Protein AF-A0ABD2SXG5-F1 (afdb_monomer)

Radius of gyration: 18.81 Å; Cα contacts (8 Å, |Δi|>4): 57; chains: 1; bounding box: 45×49×42 Å

InterPro domains:
  IPR005299 SAM dependent carboxyl methyltransferase [PF03492] (31-121)
  IPR005299 SAM dependent carboxyl methyltransferase [PTHR31009] (28-120)
  IPR029063 S-adenosyl-L-methionine-dependent methyltransferase superfamily [G3DSA:3.40.50.150] (45-76)
  IPR029063 S-adenosyl-L-methionine-dependent methyltransferase superfamily [SSF53335] (31-124)
  IPR042086 Methyltransferase, alpha-helical capping domain [G3DSA:1.10.1200.270] (31-118)

Structure (mmCIF, N/CA/C/O backbone):
data_AF-A0ABD2SXG5-F1
#
_entry.id   AF-A0ABD2SXG5-F1
#
loop_
_atom_site.group_PDB
_atom_site.id
_atom_site.type_symbol
_atom_site.label_atom_id
_atom_site.label_alt_id
_atom_site.label_comp_id
_atom_site.label_asym_id
_atom_site.label_entity_id
_atom_site.label_seq_id
_atom_site.pdbx_PDB_ins_code
_atom_site.Cartn_x
_atom_site.Cartn_y
_atom_site.Cartn_z
_atom_site.occupancy
_atom_site.B_iso_or_equiv
_atom_site.auth_seq_id
_atom_site.auth_comp_id
_atom_site.auth_asym_id
_atom_site.auth_atom_id
_atom_site.pdbx_PDB_model_num
ATOM 1 N N . ARG A 1 1 ? -8.367 25.602 18.539 1.00 44.22 1 ARG A N 1
ATOM 2 C CA . ARG A 1 1 ? -7.549 24.732 17.659 1.00 44.22 1 ARG A CA 1
ATOM 3 C C . ARG A 1 1 ? -7.805 25.160 16.225 1.00 44.22 1 ARG A C 1
ATOM 5 O O . ARG A 1 1 ? -8.961 25.383 15.892 1.00 44.22 1 ARG A O 1
ATOM 12 N N . ASN A 1 2 ? -6.750 25.435 15.461 1.00 31.88 2 ASN A N 1
ATOM 13 C CA . ASN A 1 2 ? -6.817 26.153 14.190 1.00 31.88 2 ASN A CA 1
ATOM 14 C C . ASN A 1 2 ? -7.075 25.152 13.039 1.00 31.88 2 ASN A C 1
ATOM 16 O O . ASN A 1 2 ? -6.239 24.278 12.830 1.00 31.88 2 ASN A O 1
ATOM 20 N N . PRO A 1 3 ? -8.169 25.258 12.258 1.00 43.41 3 PRO A N 1
ATOM 21 C CA . PRO A 1 3 ? -8.530 24.278 11.213 1.00 43.41 3 PRO A CA 1
ATOM 22 C C . PRO A 1 3 ? -7.536 24.175 10.042 1.00 43.41 3 PRO A C 1
ATOM 24 O O . PRO A 1 3 ? -7.717 23.376 9.128 1.00 43.41 3 PRO A O 1
ATOM 27 N N . ARG A 1 4 ? -6.510 25.037 10.024 1.00 40.44 4 ARG A N 1
ATOM 28 C CA . ARG A 1 4 ? -5.452 25.053 9.008 1.00 40.44 4 ARG A CA 1
ATOM 29 C C . ARG A 1 4 ? -4.277 24.133 9.342 1.00 40.44 4 ARG A C 1
ATOM 31 O O . ARG A 1 4 ? -3.547 23.785 8.425 1.00 40.44 4 ARG A O 1
ATOM 38 N N . GLU A 1 5 ? -4.124 23.719 10.600 1.00 41.50 5 GLU A N 1
ATOM 39 C CA . GLU A 1 5 ? -3.059 22.793 11.017 1.00 41.50 5 GLU A CA 1
ATOM 40 C C . GLU A 1 5 ? -3.424 21.331 10.699 1.00 41.50 5 GLU A C 1
ATOM 42 O O . GLU A 1 5 ? -2.572 20.585 10.235 1.00 41.50 5 GLU A O 1
ATOM 47 N N . GLU A 1 6 ? -4.705 20.946 10.773 1.00 45.19 6 GLU A N 1
ATOM 48 C CA . GLU A 1 6 ? -5.175 19.601 10.366 1.00 45.19 6 GLU A CA 1
ATOM 49 C C . GLU A 1 6 ? -5.081 19.348 8.851 1.00 45.19 6 GLU A C 1
ATOM 51 O O . GLU A 1 6 ? -5.024 18.205 8.402 1.00 45.19 6 GLU A O 1
ATOM 56 N N . LYS A 1 7 ? -5.010 20.410 8.037 1.00 39.16 7 LYS A N 1
ATOM 57 C CA . LYS A 1 7 ? -4.810 20.284 6.586 1.00 39.16 7 LYS A CA 1
ATOM 58 C C . LYS A 1 7 ? -3.355 19.985 6.200 1.00 39.16 7 LYS A C 1
ATOM 60 O O . LYS A 1 7 ? -3.099 19.720 5.029 1.00 39.16 7 LYS A O 1
ATOM 65 N N . MET A 1 8 ? -2.423 20.034 7.158 1.00 40.69 8 MET A N 1
ATOM 66 C CA . MET A 1 8 ? -0.981 19.884 6.937 1.00 40.69 8 MET A CA 1
ATOM 67 C C . MET A 1 8 ? -0.430 18.495 7.310 1.00 40.69 8 MET A C 1
ATOM 69 O O . MET A 1 8 ? 0.756 18.246 7.113 1.00 40.69 8 MET A O 1
ATOM 73 N N . GLU A 1 9 ? -1.263 17.557 7.768 1.00 47.62 9 GLU A N 1
ATOM 74 C CA . GLU A 1 9 ? -0.789 16.199 8.086 1.00 47.62 9 GLU A CA 1
ATOM 75 C C . GLU A 1 9 ? -1.216 15.138 7.069 1.00 47.62 9 GLU A C 1
ATOM 77 O O . GLU A 1 9 ? -0.455 14.215 6.823 1.00 47.62 9 GLU A O 1
ATOM 82 N N . LEU A 1 10 ? -2.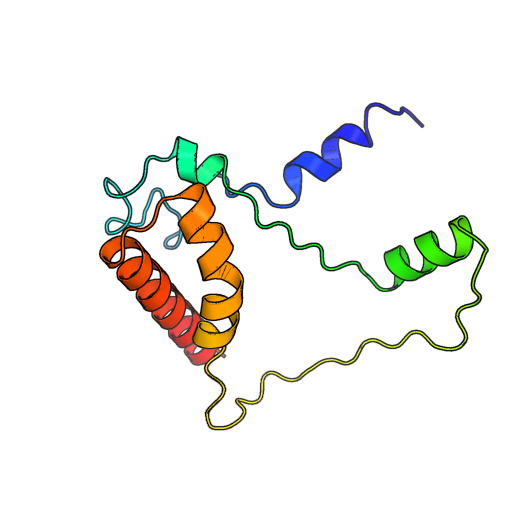339 15.294 6.362 1.00 42.97 10 LEU A N 1
ATOM 83 C CA . LEU A 1 10 ? -2.783 14.276 5.392 1.00 42.97 10 LEU A CA 1
ATOM 84 C C . LEU A 1 10 ? -1.969 14.261 4.088 1.00 42.97 10 LEU A C 1
ATOM 86 O O . LEU A 1 10 ? -1.821 13.215 3.463 1.00 42.97 10 LEU A O 1
ATOM 90 N N . ALA A 1 11 ? -1.418 15.408 3.683 1.00 40.56 11 ALA A N 1
ATOM 91 C CA . ALA A 1 11 ? -0.639 15.524 2.448 1.00 40.56 11 ALA A CA 1
ATOM 92 C C . ALA A 1 11 ? 0.771 14.911 2.557 1.00 40.56 11 ALA A C 1
ATOM 94 O O . ALA A 1 11 ? 1.406 14.663 1.539 1.00 40.56 11 ALA A O 1
ATOM 95 N N . ASN A 1 12 ? 1.254 14.634 3.772 1.00 44.59 12 ASN A N 1
ATOM 96 C CA . ASN A 1 12 ? 2.603 14.108 4.005 1.00 44.59 12 ASN A CA 1
ATOM 97 C C . ASN A 1 12 ? 2.631 12.595 4.267 1.00 44.59 12 ASN A C 1
ATOM 99 O O . ASN A 1 12 ? 3.703 12.044 4.496 1.00 44.59 12 ASN A O 1
ATOM 103 N N . VAL A 1 13 ? 1.479 11.916 4.252 1.00 45.12 13 VAL A N 1
ATOM 104 C CA . VAL A 1 13 ? 1.381 10.538 4.762 1.00 45.12 13 VAL A CA 1
ATOM 105 C C . VAL A 1 13 ? 1.867 9.484 3.761 1.00 45.12 13 VAL A C 1
ATOM 107 O O . VAL A 1 13 ? 2.391 8.470 4.204 1.00 45.12 13 VAL A O 1
ATOM 110 N N . LEU A 1 14 ? 1.796 9.706 2.441 1.00 42.94 14 LEU A N 1
ATOM 111 C CA . LEU A 1 14 ? 2.226 8.705 1.441 1.00 42.94 14 LEU A CA 1
ATOM 112 C C . LEU A 1 14 ? 2.727 9.304 0.112 1.00 42.94 14 LEU A C 1
ATOM 114 O O . LEU A 1 14 ? 2.645 8.653 -0.927 1.00 42.94 14 LEU A O 1
ATOM 118 N N . HIS A 1 15 ? 3.260 10.530 0.102 1.00 43.56 15 HIS A N 1
ATOM 119 C CA . HIS A 1 15 ? 3.940 10.997 -1.106 1.00 43.56 15 HIS A CA 1
ATOM 120 C C . HIS A 1 15 ? 5.221 10.179 -1.299 1.00 43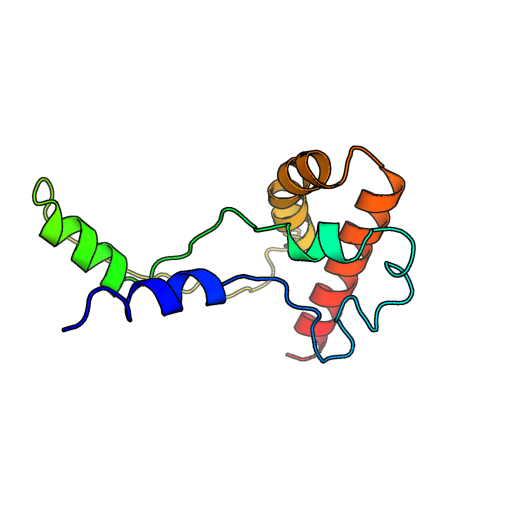.56 15 HIS A C 1
ATOM 122 O O . HIS A 1 15 ? 6.120 10.216 -0.455 1.00 43.56 15 HIS A O 1
ATOM 128 N N . MET A 1 16 ? 5.322 9.484 -2.435 1.00 47.41 16 MET A N 1
ATOM 129 C CA . MET A 1 16 ? 6.596 9.013 -2.976 1.00 47.41 16 MET A CA 1
ATOM 130 C C . MET A 1 16 ? 7.421 10.259 -3.327 1.00 47.41 16 MET A C 1
ATOM 132 O O . MET A 1 16 ? 7.482 10.674 -4.476 1.00 47.41 16 MET A O 1
ATOM 136 N N . THR A 1 17 ? 7.973 10.940 -2.321 1.00 48.66 17 THR A N 1
ATOM 137 C CA . THR A 1 17 ? 8.954 12.003 -2.543 1.00 48.66 17 THR A CA 1
ATOM 138 C C . THR A 1 17 ? 10.196 11.358 -3.146 1.00 48.66 17 THR A C 1
ATOM 140 O O . THR A 1 17 ? 10.464 10.181 -2.887 1.00 48.66 17 THR A O 1
ATOM 143 N N . GLY A 1 18 ? 10.948 12.094 -3.970 1.00 54.72 18 GLY A N 1
ATOM 144 C CA . GLY A 1 18 ? 12.246 11.644 -4.469 1.00 54.72 18 GLY A CA 1
ATOM 145 C C . GLY A 1 18 ? 13.121 11.218 -3.290 1.00 54.72 18 GLY A C 1
ATOM 146 O O . GLY A 1 18 ? 13.687 12.054 -2.591 1.00 54.72 18 GLY A O 1
ATOM 147 N N . GLY A 1 19 ? 13.136 9.916 -3.000 1.00 52.47 19 GLY A N 1
ATOM 148 C CA . GLY A 1 19 ? 13.683 9.413 -1.749 1.00 52.47 19 GLY A CA 1
ATOM 149 C C . GLY A 1 19 ? 15.179 9.697 -1.635 1.00 52.47 19 GLY A C 1
ATOM 150 O O . GLY A 1 19 ? 15.905 9.767 -2.631 1.00 52.47 19 GLY A O 1
ATOM 151 N N . ILE A 1 20 ? 15.668 9.793 -0.405 1.00 51.81 20 ILE A N 1
ATOM 152 C CA . ILE A 1 20 ? 17.100 9.773 -0.110 1.00 51.81 20 ILE A CA 1
ATOM 153 C C . ILE A 1 20 ? 17.424 8.354 0.371 1.00 51.81 20 ILE A C 1
ATOM 155 O O . ILE A 1 20 ? 16.972 7.947 1.436 1.00 51.81 20 ILE A O 1
ATOM 159 N N . GLY A 1 21 ? 18.154 7.579 -0.437 1.00 59.81 21 GLY A N 1
ATOM 160 C CA . GLY A 1 21 ? 18.532 6.192 -0.129 1.00 59.81 21 GLY A CA 1
ATOM 161 C C . GLY A 1 21 ? 18.772 5.354 -1.387 1.00 59.81 21 GLY A C 1
ATOM 162 O O . GLY A 1 21 ? 18.340 5.731 -2.470 1.00 59.81 21 GLY A O 1
ATOM 163 N N . ASP A 1 22 ? 19.460 4.216 -1.271 1.00 57.56 22 ASP A N 1
ATOM 164 C CA . ASP A 1 22 ? 19.842 3.390 -2.435 1.00 57.56 22 ASP A CA 1
ATOM 165 C C . ASP A 1 22 ? 18.654 2.749 -3.175 1.00 57.56 22 ASP A C 1
ATOM 167 O O . ASP A 1 22 ? 18.786 2.325 -4.321 1.00 57.56 22 ASP A O 1
ATOM 171 N N . SER A 1 23 ? 17.479 2.707 -2.545 1.00 58.44 23 SER A N 1
ATOM 172 C CA . SER A 1 23 ? 16.216 2.274 -3.151 1.00 58.44 23 SER A CA 1
ATOM 173 C C . SER A 1 23 ? 15.408 3.414 -3.776 1.00 58.44 23 SER A C 1
ATOM 175 O O . SER A 1 23 ? 14.341 3.160 -4.336 1.00 58.44 23 SER A O 1
ATOM 177 N N . SER A 1 24 ? 15.875 4.663 -3.692 1.00 65.00 24 SER A N 1
ATOM 178 C CA . SER A 1 24 ? 15.130 5.793 -4.231 1.00 65.00 24 SER A CA 1
ATOM 179 C C . SER A 1 24 ? 15.131 5.820 -5.753 1.00 65.00 24 SER A C 1
ATOM 181 O O . SER A 1 24 ? 16.085 5.387 -6.400 1.00 65.00 24 SER A O 1
ATOM 183 N N . TYR A 1 25 ? 14.074 6.395 -6.333 1.00 63.25 25 TYR A N 1
ATOM 184 C CA . TYR A 1 25 ? 13.986 6.605 -7.778 1.00 63.25 25 TYR A CA 1
ATOM 185 C C . TYR A 1 25 ? 15.224 7.347 -8.322 1.00 63.25 25 TYR A C 1
ATOM 187 O O . TYR A 1 25 ? 15.822 6.920 -9.306 1.00 63.25 25 TYR A O 1
ATOM 195 N N . ALA A 1 26 ? 15.686 8.385 -7.614 1.00 61.53 26 ALA A N 1
ATOM 196 C CA . ALA A 1 26 ? 16.853 9.187 -7.987 1.00 61.53 26 ALA A CA 1
ATOM 197 C C . ALA A 1 26 ? 18.198 8.426 -7.970 1.00 61.53 26 ALA A C 1
ATOM 199 O O . ALA A 1 26 ? 19.185 8.925 -8.508 1.00 61.53 26 ALA A O 1
ATOM 200 N N . ARG A 1 27 ? 18.274 7.238 -7.358 1.00 63.28 27 ARG A N 1
ATOM 201 C CA . ARG A 1 27 ? 19.473 6.376 -7.362 1.00 63.28 27 ARG A CA 1
ATOM 202 C C . ARG A 1 27 ? 19.254 5.052 -8.093 1.00 63.28 27 ARG A C 1
ATOM 204 O O . ARG A 1 27 ? 20.183 4.254 -8.198 1.00 63.28 27 ARG A O 1
ATOM 211 N N . ASN A 1 28 ? 18.057 4.820 -8.631 1.00 65.81 28 ASN A N 1
ATOM 212 C CA . ASN A 1 28 ? 17.725 3.592 -9.331 1.00 65.81 28 ASN A CA 1
ATOM 213 C C . ASN A 1 28 ? 17.907 3.759 -10.845 1.00 65.81 28 ASN A C 1
ATOM 215 O O . ASN A 1 28 ? 16.989 4.149 -11.567 1.00 65.81 28 ASN A O 1
ATOM 219 N N . SER A 1 29 ? 19.102 3.409 -11.319 1.00 65.06 29 SER A N 1
ATOM 220 C CA . SER A 1 29 ? 19.500 3.506 -12.728 1.00 65.06 29 SER A CA 1
ATOM 221 C C . SER A 1 29 ? 18.625 2.705 -13.698 1.00 65.06 29 SER A C 1
ATOM 223 O O . SER A 1 29 ? 18.634 3.002 -14.887 1.00 65.06 29 SER A O 1
ATOM 225 N N . LEU A 1 30 ? 17.866 1.708 -13.220 1.00 67.00 30 LEU A N 1
ATOM 226 C CA . LEU A 1 30 ? 16.948 0.929 -14.058 1.00 67.00 30 LEU A CA 1
ATOM 227 C C . LEU A 1 30 ? 15.647 1.680 -14.357 1.00 67.00 30 LEU A C 1
ATOM 229 O O . LEU A 1 30 ? 15.107 1.513 -15.443 1.00 67.00 30 LEU A O 1
ATOM 233 N N . PHE A 1 31 ? 15.139 2.495 -13.424 1.00 68.12 31 PHE A N 1
ATOM 234 C CA . PHE A 1 31 ? 13.921 3.289 -13.653 1.00 68.12 31 PHE A CA 1
ATOM 235 C C . PHE A 1 31 ? 14.216 4.690 -14.178 1.00 68.12 31 PHE A C 1
ATOM 237 O O . PHE A 1 31 ? 13.345 5.287 -14.812 1.00 68.12 31 PHE A O 1
ATOM 244 N N . GLN A 1 32 ? 15.432 5.197 -13.955 1.00 64.44 32 GLN A N 1
ATOM 245 C CA . GLN A 1 32 ? 15.885 6.460 -14.525 1.00 64.44 32 GLN A CA 1
ATOM 246 C C . GLN A 1 32 ? 15.823 6.414 -16.055 1.00 64.44 32 GLN A C 1
ATOM 248 O O . GLN A 1 32 ? 16.607 5.732 -16.708 1.00 64.44 32 GLN A O 1
ATOM 253 N N . GLY A 1 33 ? 14.868 7.156 -16.619 1.00 72.12 33 GLY A N 1
ATOM 254 C CA . GLY A 1 33 ? 14.634 7.251 -18.062 1.00 72.12 33 GLY A CA 1
ATOM 255 C C . GLY A 1 33 ? 13.534 6.333 -18.608 1.00 72.12 33 GLY A C 1
ATOM 256 O O . GLY A 1 33 ? 13.146 6.513 -19.758 1.00 72.12 33 GLY A O 1
ATOM 257 N N . LEU A 1 34 ? 12.998 5.398 -17.809 1.00 79.19 34 LEU A N 1
ATOM 258 C CA . LEU A 1 34 ? 11.815 4.600 -18.180 1.00 79.19 34 LEU A CA 1
ATOM 259 C C . LEU A 1 34 ? 10.499 5.265 -17.762 1.00 79.19 34 LEU A C 1
ATOM 261 O O . LEU A 1 34 ? 9.474 5.063 -18.408 1.00 79.19 34 LEU A O 1
ATOM 265 N N . ILE A 1 35 ? 10.516 6.040 -16.677 1.00 80.25 35 ILE A N 1
ATOM 266 C CA . ILE A 1 35 ? 9.347 6.753 -16.156 1.00 80.25 35 ILE A CA 1
ATOM 267 C C . ILE A 1 35 ? 9.745 8.205 -15.896 1.00 80.25 35 ILE A C 1
ATOM 269 O O . ILE A 1 35 ? 10.859 8.483 -15.472 1.00 80.25 35 ILE A O 1
ATOM 273 N N . GLU A 1 36 ? 8.852 9.153 -16.145 1.00 83.50 36 GLU A N 1
ATOM 274 C CA . GLU A 1 36 ? 9.068 10.543 -15.742 1.00 83.50 36 GLU A CA 1
ATOM 275 C C . GLU A 1 36 ? 8.948 10.677 -14.217 1.00 83.50 36 GLU A C 1
ATOM 277 O O . GLU A 1 36 ? 8.007 10.160 -13.612 1.00 83.50 36 GLU A O 1
ATOM 282 N N . GLU A 1 37 ? 9.872 11.399 -13.583 1.00 80.56 37 GLU A N 1
ATOM 283 C CA . GLU A 1 37 ? 9.875 11.585 -12.124 1.00 80.56 37 GLU A CA 1
ATOM 284 C C . GLU A 1 37 ? 8.564 12.213 -11.620 1.00 80.56 37 GLU A C 1
ATOM 286 O O . GLU A 1 37 ? 7.993 11.767 -10.628 1.00 80.56 37 GLU A O 1
ATOM 291 N N . GLU A 1 38 ? 8.021 13.188 -12.353 1.00 83.81 38 GLU A N 1
ATOM 292 C CA . GLU A 1 38 ? 6.729 13.818 -12.049 1.00 83.81 38 GLU A CA 1
ATOM 293 C C . GLU A 1 38 ? 5.572 12.804 -12.037 1.00 83.81 38 GLU A C 1
ATOM 295 O O . GLU A 1 38 ? 4.643 12.896 -11.227 1.00 83.81 38 GLU A O 1
ATOM 300 N N . LYS A 1 39 ? 5.644 11.783 -12.898 1.00 84.38 39 LYS A N 1
ATOM 301 C CA . LYS A 1 39 ? 4.652 10.708 -12.976 1.00 84.38 39 LYS A CA 1
ATOM 302 C C . LYS A 1 39 ? 4.753 9.760 -11.781 1.00 84.38 39 LYS A C 1
ATOM 304 O O . LYS A 1 39 ? 3.726 9.291 -11.298 1.00 84.38 39 LYS A O 1
ATOM 309 N N . VAL A 1 40 ? 5.963 9.518 -11.275 1.00 83.06 40 VAL A N 1
ATOM 310 C CA . VAL A 1 40 ? 6.187 8.774 -10.024 1.00 83.06 40 VAL A CA 1
ATOM 311 C C . VAL A 1 40 ? 5.679 9.578 -8.825 1.00 83.06 40 VAL A C 1
ATOM 313 O O . VAL A 1 40 ? 4.919 9.051 -8.021 1.00 83.06 40 VAL A O 1
ATOM 316 N N . ASN A 1 41 ? 6.015 10.867 -8.749 1.00 82.44 41 ASN A N 1
ATOM 317 C CA . ASN A 1 41 ? 5.641 11.750 -7.637 1.00 82.44 41 ASN A CA 1
ATOM 318 C C . ASN A 1 41 ? 4.124 12.001 -7.535 1.00 82.44 41 ASN A C 1
ATOM 320 O O . ASN A 1 41 ? 3.622 12.341 -6.463 1.00 82.44 41 ASN A O 1
ATOM 324 N N . SER A 1 42 ? 3.394 11.869 -8.646 1.00 86.69 42 SER A N 1
ATOM 325 C CA . SER A 1 42 ? 1.931 12.002 -8.698 1.00 86.69 42 SER A CA 1
ATOM 326 C C . SER A 1 42 ? 1.180 10.694 -8.434 1.00 86.69 42 SER A C 1
ATOM 328 O O . SER A 1 42 ? -0.039 10.719 -8.250 1.00 86.69 42 SER A O 1
ATOM 330 N N . PHE A 1 43 ? 1.876 9.555 -8.411 1.00 86.00 43 PHE A N 1
ATOM 331 C CA . PHE A 1 43 ? 1.266 8.267 -8.115 1.00 86.00 43 PHE A CA 1
ATOM 332 C C . PHE A 1 43 ? 1.105 8.081 -6.604 1.00 86.00 43 PHE A C 1
ATOM 334 O O . PHE A 1 43 ? 2.077 8.122 -5.856 1.00 86.00 43 PHE A O 1
ATOM 341 N N . ASN A 1 44 ? -0.127 7.818 -6.169 1.00 84.69 44 ASN A N 1
ATOM 342 C CA . ASN A 1 44 ? -0.446 7.481 -4.785 1.00 84.69 44 ASN A CA 1
ATOM 343 C C . ASN A 1 44 ? -1.173 6.136 -4.739 1.00 84.69 44 ASN A C 1
ATOM 345 O O . ASN A 1 44 ? -2.054 5.869 -5.561 1.00 84.69 44 ASN A O 1
ATOM 349 N N . VAL A 1 45 ? -0.840 5.306 -3.751 1.00 84.38 45 VAL A N 1
ATOM 350 C CA . VAL A 1 45 ? -1.549 4.045 -3.513 1.00 84.38 45 VAL A CA 1
ATOM 351 C C . VAL A 1 45 ? -2.814 4.353 -2.704 1.00 84.38 45 VAL A C 1
ATOM 353 O O . VAL A 1 45 ? -2.703 4.908 -1.612 1.00 84.38 45 VAL A O 1
ATOM 356 N N . PRO A 1 46 ? -4.020 4.002 -3.190 1.00 83.75 46 PRO A N 1
ATOM 357 C CA . PRO A 1 46 ? -5.279 4.254 -2.495 1.00 83.75 46 PRO A CA 1
ATOM 358 C C . PRO A 1 46 ? -5.508 3.216 -1.384 1.00 83.75 46 PRO A C 1
ATOM 360 O O . PRO A 1 46 ? -6.527 2.529 -1.354 1.00 83.75 46 PRO A O 1
ATOM 363 N N . LEU A 1 47 ? -4.530 3.069 -0.492 1.00 83.56 47 LEU A N 1
ATOM 364 C CA . LEU A 1 47 ? -4.556 2.153 0.637 1.00 83.56 47 LEU A CA 1
ATOM 365 C C . LEU A 1 47 ? -4.300 2.948 1.911 1.00 83.56 47 LEU A C 1
ATOM 367 O O . LEU A 1 47 ? -3.309 3.664 2.023 1.00 83.56 47 LEU A O 1
ATOM 371 N N . TYR A 1 48 ? -5.194 2.792 2.878 1.00 87.12 48 TYR A N 1
ATOM 372 C CA . TYR A 1 48 ? -5.034 3.351 4.207 1.00 87.12 48 TYR A CA 1
ATOM 373 C C . TYR A 1 48 ? -5.250 2.240 5.229 1.00 87.12 48 TYR A C 1
ATOM 375 O O . TYR A 1 48 ? -6.286 1.574 5.217 1.00 87.12 48 TYR A O 1
ATOM 383 N N . CYS A 1 49 ? -4.250 2.035 6.083 1.00 87.19 49 CYS A N 1
ATOM 384 C CA . CYS A 1 49 ? -4.264 1.042 7.149 1.00 87.19 49 CYS A CA 1
ATOM 385 C C . CYS A 1 49 ? -4.511 1.770 8.479 1.00 87.19 49 CYS A C 1
ATOM 387 O O . CYS A 1 49 ? -3.549 2.262 9.071 1.00 87.19 49 CYS A O 1
ATOM 389 N N . PRO A 1 50 ? -5.771 1.898 8.936 1.00 90.00 50 PRO A N 1
ATOM 390 C CA . PRO A 1 50 ? -6.078 2.618 10.164 1.00 90.00 50 PRO A CA 1
ATOM 391 C C . PRO A 1 50 ? -5.543 1.881 11.391 1.00 90.00 50 PRO A C 1
ATOM 393 O O . PRO A 1 50 ? -5.554 0.649 11.466 1.00 90.00 50 PRO A O 1
ATOM 396 N N . SER A 1 51 ? -5.159 2.643 12.406 1.00 91.62 51 SER A N 1
ATOM 397 C CA . SER A 1 51 ? -4.903 2.110 13.737 1.00 91.62 51 SER A CA 1
ATOM 398 C C . SER A 1 51 ? -6.207 1.663 14.416 1.00 91.62 51 SER A C 1
ATOM 400 O O . SER A 1 51 ? -7.279 2.220 14.153 1.00 91.62 51 SER A O 1
ATOM 402 N N . PRO A 1 52 ? -6.150 0.719 15.374 1.00 93.50 52 PRO A N 1
ATOM 403 C CA . PRO A 1 52 ? -7.321 0.359 16.177 1.00 93.50 52 PRO A CA 1
ATOM 404 C C . PRO A 1 52 ? -7.980 1.565 16.869 1.00 93.50 52 PRO A C 1
ATOM 406 O O . PRO A 1 52 ? -9.198 1.597 17.035 1.00 93.50 52 PRO A O 1
ATOM 409 N N . ALA A 1 53 ? -7.193 2.581 17.242 1.00 94.12 53 ALA A N 1
ATOM 410 C CA . ALA A 1 53 ? -7.701 3.812 17.841 1.00 94.12 53 ALA A CA 1
ATOM 411 C C . ALA A 1 53 ? -8.537 4.643 16.851 1.00 94.12 53 ALA A C 1
ATOM 413 O O . ALA A 1 53 ? -9.607 5.127 17.217 1.00 94.12 53 ALA A O 1
ATOM 414 N N . GLU A 1 54 ? -8.088 4.773 15.600 1.00 95.12 54 GLU A N 1
ATOM 415 C CA . GLU A 1 54 ? -8.828 5.477 14.543 1.00 95.12 54 GLU A CA 1
ATOM 416 C C . GLU A 1 54 ? -10.126 4.750 14.188 1.00 95.12 54 GLU A C 1
ATOM 418 O O . GLU A 1 54 ? -11.171 5.392 14.080 1.00 95.12 54 GLU A O 1
ATOM 423 N N . ILE A 1 55 ? -10.090 3.414 14.090 1.00 95.50 55 ILE A N 1
ATOM 424 C CA . ILE A 1 55 ? -11.297 2.600 13.878 1.00 95.50 55 ILE A CA 1
ATOM 425 C C . ILE A 1 55 ? -12.308 2.867 14.996 1.00 95.50 55 ILE A C 1
ATOM 427 O O . ILE A 1 55 ? -13.465 3.188 14.720 1.00 95.50 55 ILE A O 1
ATOM 431 N N . LYS A 1 56 ? -11.869 2.783 16.259 1.00 95.69 56 LYS A N 1
ATOM 432 C CA . LYS A 1 56 ? -12.729 3.023 17.421 1.00 95.69 56 LYS A CA 1
ATOM 433 C C . LYS A 1 56 ? -13.346 4.423 17.393 1.00 95.69 56 LYS A C 1
ATOM 435 O O . LYS A 1 56 ? -14.557 4.553 17.545 1.00 95.69 56 LYS A O 1
ATOM 440 N N . TYR A 1 57 ? -12.531 5.445 17.138 1.00 96.25 57 TYR A N 1
ATOM 441 C CA . TYR A 1 57 ? -12.990 6.830 17.053 1.00 96.25 57 TYR A CA 1
ATOM 442 C C . TYR A 1 57 ? -14.076 7.026 15.987 1.00 96.25 57 TYR A C 1
ATOM 444 O O . TYR A 1 57 ? -15.075 7.693 16.249 1.00 96.25 57 TYR A O 1
ATOM 452 N N . ILE A 1 58 ? -13.903 6.451 14.793 1.00 96.69 58 ILE A N 1
ATOM 453 C CA . ILE A 1 58 ? -14.863 6.610 13.691 1.00 96.69 58 ILE A CA 1
ATOM 454 C C . ILE A 1 58 ? -16.204 5.960 14.037 1.00 96.69 58 ILE A C 1
ATOM 456 O O . ILE A 1 58 ? -17.241 6.588 13.836 1.00 96.69 58 ILE A O 1
ATOM 460 N N . VAL A 1 59 ? -16.189 4.740 14.581 1.00 96.81 59 VAL A N 1
ATOM 461 C CA . VAL A 1 59 ? -17.415 4.012 14.943 1.00 96.81 59 VAL A CA 1
ATOM 462 C C . VAL A 1 59 ? -18.183 4.740 16.047 1.00 96.81 59 VAL A C 1
ATOM 464 O O . VAL A 1 59 ? -19.385 4.954 15.916 1.00 96.81 59 VAL A O 1
ATOM 467 N N . GLU A 1 60 ? -17.494 5.184 17.102 1.00 95.94 60 GLU A N 1
ATOM 468 C CA . GLU A 1 60 ? -18.117 5.931 18.205 1.00 95.94 60 GLU A CA 1
ATOM 469 C C . GLU A 1 60 ? -18.665 7.290 17.751 1.00 95.94 60 GLU A C 1
ATOM 471 O O . GLU A 1 60 ? -19.706 7.734 18.234 1.00 95.94 60 GLU A O 1
ATOM 476 N N . LYS A 1 61 ? -17.977 7.957 16.816 1.00 97.06 61 LYS A N 1
ATOM 477 C CA . LYS A 1 61 ? -18.417 9.235 16.247 1.00 97.06 61 LYS A CA 1
ATOM 478 C C . LYS A 1 61 ? -19.639 9.086 15.342 1.00 97.06 61 LYS A C 1
ATOM 480 O O . LYS A 1 61 ? -20.465 9.994 15.310 1.00 97.06 61 LYS A O 1
ATOM 485 N N . GLU A 1 62 ? -19.715 8.009 14.566 1.00 97.75 62 GLU A N 1
ATOM 486 C CA . GLU A 1 62 ? -20.833 7.745 13.658 1.00 97.75 62 GLU A CA 1
ATOM 487 C C . GLU A 1 62 ? -22.083 7.294 14.430 1.00 97.75 62 GLU A C 1
ATOM 489 O O . GLU A 1 62 ? -23.160 7.842 14.206 1.00 97.75 62 GLU A O 1
ATOM 494 N N . GLY A 1 63 ? -21.923 6.399 15.411 1.00 96.19 63 GLY A N 1
ATOM 495 C CA . GLY A 1 63 ? -22.937 6.098 16.425 1.00 96.19 63 GLY A CA 1
ATOM 496 C C . GLY A 1 63 ? -24.001 5.059 16.049 1.00 96.19 63 GLY A C 1
ATOM 497 O O . GLY A 1 63 ? -24.845 4.757 16.892 1.00 96.19 63 GLY A O 1
ATOM 498 N N . SER A 1 64 ? -23.975 4.476 14.845 1.00 97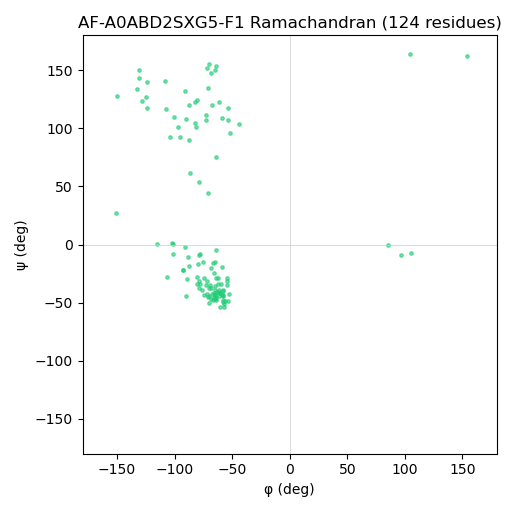.88 64 SER A N 1
ATOM 499 C CA . SER A 1 64 ? -24.909 3.407 14.445 1.00 97.88 64 SER A CA 1
ATOM 500 C C . SER A 1 64 ? -24.519 2.029 14.984 1.00 97.88 64 SER A C 1
ATOM 502 O O . SER A 1 64 ? -25.350 1.120 15.002 1.00 97.88 64 SER A O 1
ATOM 504 N N . PHE A 1 65 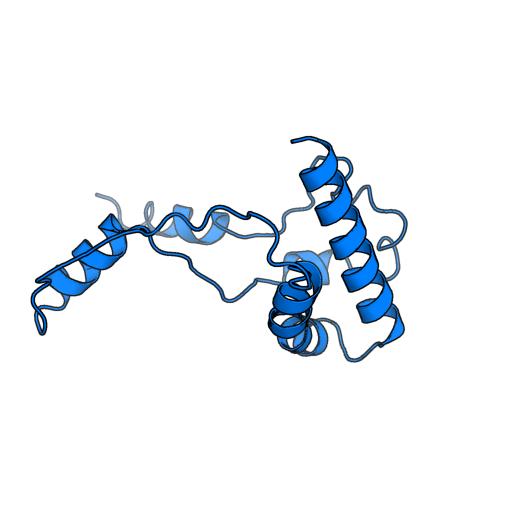? -23.271 1.854 15.428 1.00 96.00 65 PHE A N 1
ATOM 505 C CA . PHE A 1 65 ? -22.735 0.571 15.884 1.00 96.00 65 PHE A CA 1
ATOM 506 C C . PHE A 1 65 ? -22.038 0.687 17.241 1.00 96.00 65 PHE A C 1
ATOM 508 O O . PHE A 1 65 ? -21.431 1.706 17.568 1.00 96.00 65 PHE A O 1
ATOM 515 N N . THR A 1 66 ? -22.068 -0.405 18.004 1.00 95.31 66 THR A N 1
ATOM 516 C CA . THR A 1 66 ? -21.256 -0.599 19.209 1.00 95.31 66 THR A CA 1
ATOM 517 C C . THR A 1 66 ? -20.166 -1.630 18.937 1.00 95.31 66 THR A C 1
ATOM 519 O O . THR A 1 66 ? -20.394 -2.622 18.246 1.00 95.31 66 THR A O 1
ATOM 522 N N . ILE A 1 67 ? -18.966 -1.400 19.468 1.00 96.12 67 ILE A N 1
ATOM 523 C CA . ILE A 1 67 ? -17.843 -2.331 19.320 1.00 96.12 67 ILE A CA 1
ATOM 524 C C . ILE A 1 67 ? -17.868 -3.326 20.481 1.00 96.12 67 ILE A C 1
ATOM 526 O O . ILE A 1 67 ? -17.496 -2.971 21.598 1.00 96.12 67 ILE A O 1
ATOM 530 N N . ASP A 1 68 ? -18.239 -4.574 20.199 1.00 96.25 68 ASP A N 1
ATOM 531 C CA . ASP A 1 68 ? -18.189 -5.657 21.193 1.00 96.25 68 ASP A CA 1
ATOM 532 C C . ASP A 1 68 ? -16.763 -6.201 21.379 1.00 96.25 68 ASP A C 1
ATOM 534 O O . ASP A 1 68 ? -16.340 -6.523 22.490 1.00 96.25 68 ASP A O 1
ATOM 538 N N . LEU A 1 69 ? -15.996 -6.289 20.288 1.00 95.06 69 LEU A N 1
ATOM 539 C CA . LEU A 1 69 ? -14.612 -6.756 20.287 1.00 95.06 69 LEU A CA 1
ATOM 540 C C . LEU A 1 69 ? -13.821 -6.079 19.165 1.00 95.06 69 LEU A C 1
ATOM 542 O O . LEU A 1 69 ? -14.198 -6.153 17.998 1.00 95.06 69 LEU A O 1
ATOM 546 N N . LEU A 1 70 ? -12.678 -5.487 19.513 1.00 94.06 70 LEU A N 1
ATOM 547 C CA . LEU A 1 70 ? -11.679 -5.006 18.561 1.00 94.06 70 LEU A CA 1
ATOM 548 C C . LEU A 1 70 ? -10.338 -5.656 18.897 1.00 94.06 70 LEU A C 1
ATOM 550 O O . LEU A 1 70 ? -9.809 -5.460 19.990 1.00 94.06 70 LEU A O 1
ATOM 554 N N . LYS A 1 71 ? -9.801 -6.452 17.969 1.00 92.44 71 LYS A N 1
ATOM 555 C CA . LYS A 1 71 ? -8.558 -7.201 18.163 1.00 92.44 71 LYS A CA 1
ATOM 556 C C . LYS A 1 71 ? -7.642 -7.027 16.959 1.00 92.44 71 LYS A C 1
ATOM 558 O O . LYS A 1 71 ? -8.077 -7.206 15.826 1.00 92.44 71 LYS A O 1
ATOM 563 N N . THR A 1 72 ? -6.371 -6.748 17.226 1.00 88.31 72 THR A N 1
ATOM 564 C CA . THR A 1 72 ? -5.301 -6.836 16.231 1.00 88.31 72 THR A CA 1
ATOM 565 C C . THR A 1 72 ? -4.715 -8.239 16.281 1.00 88.31 72 THR A C 1
ATOM 567 O O . THR A 1 72 ? -4.443 -8.765 17.362 1.00 88.31 72 THR A O 1
ATOM 570 N N . LEU A 1 73 ? -4.551 -8.861 15.119 1.00 86.25 73 LEU A N 1
ATOM 571 C CA . LEU A 1 73 ? -3.821 -10.112 14.985 1.00 86.25 73 LEU A CA 1
ATOM 572 C C . LEU A 1 73 ? -2.501 -9.794 14.301 1.00 86.25 73 LEU A C 1
ATOM 574 O O . LEU A 1 73 ? -2.488 -9.336 13.161 1.00 86.25 73 LEU A O 1
ATOM 578 N N . GLU A 1 74 ? -1.406 -10.020 15.014 1.00 80.81 74 GLU A N 1
ATOM 579 C CA . GLU A 1 74 ? -0.086 -10.017 14.403 1.00 80.81 74 GLU A CA 1
ATOM 580 C C . GLU A 1 74 ? 0.032 -11.295 13.579 1.00 80.81 74 GLU A C 1
ATOM 582 O O . GLU A 1 74 ? 0.017 -12.408 14.108 1.00 80.81 74 GLU A O 1
ATOM 587 N N . HIS A 1 75 ? 0.076 -11.133 12.262 1.00 70.12 75 HIS A N 1
ATOM 588 C CA . HIS A 1 75 ? 0.457 -12.217 11.380 1.00 70.12 75 HIS A CA 1
ATOM 589 C C . HIS A 1 75 ? 1.983 -12.256 11.366 1.00 70.12 75 HIS A C 1
ATOM 591 O O . HIS A 1 75 ? 2.617 -11.376 10.785 1.00 70.12 75 HIS A O 1
ATOM 597 N N . GLN A 1 76 ? 2.574 -13.231 12.065 1.00 58.69 76 GLN A N 1
ATOM 598 C CA . GLN A 1 76 ? 3.988 -13.535 11.870 1.00 58.69 76 GLN A CA 1
ATOM 599 C C . GLN A 1 76 ? 4.150 -13.965 10.415 1.00 58.69 76 GLN A C 1
ATOM 601 O O . GLN A 1 76 ? 3.469 -14.892 9.976 1.00 58.69 76 GLN A O 1
ATOM 606 N N . MET A 1 77 ? 5.019 -13.265 9.686 1.00 52.12 77 MET A N 1
ATOM 607 C CA . MET A 1 77 ? 5.374 -13.533 8.290 1.00 52.12 77 MET A CA 1
ATOM 608 C C . MET A 1 77 ? 6.221 -14.807 8.184 1.00 52.12 77 MET A C 1
ATOM 610 O O . MET A 1 77 ? 7.250 -14.831 7.518 1.00 52.12 77 MET A O 1
ATOM 614 N N . ASP A 1 78 ? 5.833 -15.864 8.894 1.00 47.75 78 ASP A N 1
ATOM 615 C CA . ASP A 1 78 ? 6.463 -17.157 8.738 1.00 47.75 78 ASP A CA 1
ATOM 616 C C . ASP A 1 78 ? 5.977 -17.671 7.389 1.00 47.75 78 ASP A C 1
ATOM 618 O O . ASP A 1 78 ? 4.783 -17.918 7.187 1.00 47.75 78 ASP A O 1
ATOM 622 N N . SER A 1 79 ? 6.895 -17.658 6.427 1.00 47.88 79 SER A N 1
ATOM 623 C CA . SER A 1 79 ? 6.655 -17.926 5.019 1.00 47.88 79 SER A CA 1
ATOM 624 C C . SER A 1 79 ? 5.746 -19.139 4.868 1.00 47.88 79 SER A C 1
ATOM 626 O O . SER A 1 79 ? 6.189 -20.276 5.023 1.00 47.88 79 SER A O 1
ATOM 628 N N . CYS A 1 80 ? 4.469 -18.913 4.552 1.00 42.75 80 CYS A N 1
ATOM 629 C CA . CYS A 1 80 ? 3.637 -19.980 4.023 1.00 42.75 80 CYS A CA 1
ATOM 630 C C . CYS A 1 80 ? 4.403 -20.539 2.825 1.00 42.75 80 CYS A C 1
ATOM 632 O O . CYS A 1 80 ? 4.692 -19.793 1.889 1.00 42.75 80 CYS A O 1
ATOM 634 N N . GLU A 1 81 ? 4.801 -21.809 2.872 1.00 44.22 81 GLU A N 1
ATOM 635 C CA . GLU A 1 81 ? 5.507 -22.453 1.768 1.00 44.22 81 GLU A CA 1
ATOM 636 C C . GLU A 1 81 ? 4.670 -22.275 0.486 1.00 44.22 81 GLU A C 1
ATOM 638 O O . GLU A 1 81 ? 3.584 -22.835 0.346 1.00 44.22 81 GLU A O 1
ATOM 643 N N . GLY A 1 82 ? 5.142 -21.409 -0.421 1.00 50.09 82 GLY A N 1
ATOM 644 C CA . GLY A 1 82 ? 4.452 -21.034 -1.663 1.00 50.09 82 GLY A CA 1
ATOM 645 C C . GLY A 1 82 ? 3.801 -19.641 -1.699 1.00 50.09 82 GLY A C 1
ATOM 646 O O . GLY A 1 82 ? 3.380 -19.212 -2.773 1.00 50.09 82 GLY A O 1
ATOM 647 N N . TYR A 1 83 ? 3.749 -18.900 -0.589 1.00 52.41 83 TYR A N 1
ATOM 648 C CA . TYR A 1 83 ? 3.210 -17.537 -0.521 1.00 52.41 83 TYR A CA 1
ATOM 649 C C . TYR A 1 83 ? 4.304 -16.518 -0.842 1.00 52.41 83 TYR A C 1
ATOM 651 O O . TYR A 1 83 ? 5.045 -16.057 0.022 1.00 52.41 83 TYR A O 1
ATOM 659 N N . ASN A 1 84 ? 4.442 -16.182 -2.120 1.00 65.75 84 ASN A N 1
ATOM 660 C CA . ASN A 1 84 ? 5.353 -15.123 -2.526 1.00 65.75 84 ASN A CA 1
ATOM 661 C C . ASN A 1 84 ? 4.633 -13.784 -2.315 1.00 65.75 84 ASN A C 1
ATOM 663 O O . ASN A 1 84 ? 3.790 -13.412 -3.121 1.00 65.75 84 ASN A O 1
ATOM 667 N N . GLU A 1 85 ? 4.921 -13.065 -1.233 1.00 62.00 85 GLU A N 1
ATOM 668 C CA . GLU A 1 85 ? 4.318 -11.756 -0.923 1.00 62.00 85 GLU A CA 1
ATOM 669 C C . GLU A 1 85 ? 4.492 -10.750 -2.081 1.00 62.00 85 GLU A C 1
ATOM 671 O O . GLU A 1 85 ? 3.616 -9.939 -2.373 1.00 62.00 85 GLU A O 1
ATOM 676 N N . ALA A 1 86 ? 5.561 -10.897 -2.868 1.00 65.69 86 ALA A N 1
ATOM 677 C CA . ALA A 1 86 ? 5.739 -10.154 -4.112 1.00 65.69 86 ALA A CA 1
ATOM 678 C C . ALA A 1 86 ? 4.644 -10.443 -5.165 1.00 65.69 86 ALA A C 1
ATOM 680 O O . ALA A 1 86 ? 4.342 -9.576 -5.981 1.00 65.69 86 ALA A O 1
ATOM 681 N N . GLN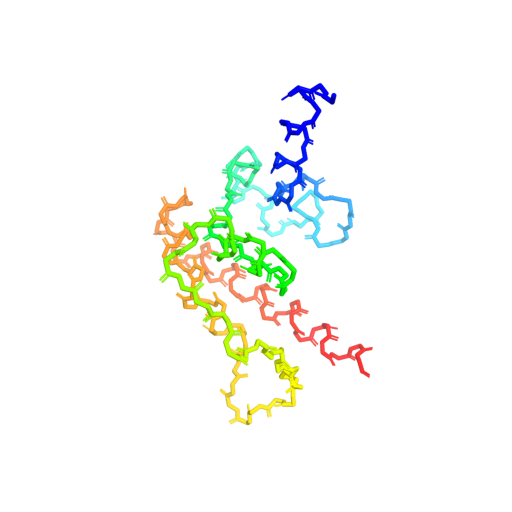 A 1 87 ? 4.033 -11.633 -5.168 1.00 71.81 87 GLN A N 1
ATOM 682 C CA . GLN A 1 87 ? 2.887 -11.964 -6.025 1.00 71.81 87 GLN A CA 1
ATOM 683 C C . GLN A 1 87 ? 1.579 -11.356 -5.515 1.00 71.81 87 GLN A C 1
ATOM 685 O O . GLN A 1 87 ? 0.792 -10.903 -6.340 1.00 71.81 87 GLN A O 1
ATOM 690 N N . SER A 1 88 ? 1.327 -11.316 -4.201 1.00 74.50 88 SER A N 1
ATOM 691 C CA . SER A 1 88 ? 0.108 -10.685 -3.664 1.00 74.50 88 SER A CA 1
ATOM 692 C C . SER A 1 88 ? 0.158 -9.167 -3.837 1.00 74.50 88 SER A C 1
ATOM 694 O O . SER A 1 88 ? -0.796 -8.566 -4.334 1.00 74.50 88 SER A O 1
ATOM 696 N N . VAL A 1 89 ? 1.309 -8.562 -3.535 1.00 72.12 89 VAL A N 1
ATOM 697 C CA . VAL A 1 89 ? 1.598 -7.157 -3.836 1.00 72.12 89 VAL A CA 1
ATOM 698 C C . VAL A 1 89 ? 1.520 -6.917 -5.337 1.00 72.12 89 VAL A C 1
ATOM 700 O O . VAL A 1 89 ? 0.923 -5.931 -5.755 1.00 72.12 89 VAL A O 1
ATOM 703 N N . GLY A 1 90 ? 2.043 -7.838 -6.151 1.00 77.06 90 GLY A N 1
ATOM 704 C CA . GLY A 1 90 ? 1.938 -7.783 -7.605 1.00 77.06 90 GLY A CA 1
ATOM 705 C C . GLY A 1 90 ? 0.489 -7.724 -8.084 1.00 77.06 90 GLY A C 1
ATOM 706 O O . GLY A 1 90 ? 0.102 -6.781 -8.767 1.00 77.06 90 GLY A O 1
ATOM 707 N N . ALA A 1 91 ? -0.339 -8.674 -7.652 1.00 82.75 91 ALA A N 1
ATOM 708 C CA . ALA A 1 91 ? -1.749 -8.749 -8.015 1.00 82.75 91 ALA A CA 1
ATOM 709 C C . ALA A 1 91 ? -2.548 -7.514 -7.564 1.00 82.75 91 ALA A C 1
ATOM 711 O O . ALA A 1 91 ? -3.398 -7.028 -8.309 1.00 82.75 91 ALA A O 1
ATOM 712 N N . PHE A 1 92 ? -2.267 -6.983 -6.370 1.00 83.31 92 PHE A N 1
ATOM 713 C CA . PHE A 1 92 ? -2.914 -5.771 -5.861 1.00 83.31 92 PHE A CA 1
ATOM 714 C C . PHE A 1 92 ? -2.454 -4.503 -6.595 1.00 83.31 92 PHE A C 1
ATOM 716 O O . PHE A 1 92 ? -3.272 -3.657 -6.957 1.00 83.31 92 PHE A O 1
ATOM 723 N N . ALA A 1 93 ? -1.148 -4.352 -6.813 1.00 83.62 93 ALA A N 1
ATOM 724 C CA . ALA A 1 93 ? -0.567 -3.136 -7.366 1.00 83.62 93 ALA A CA 1
ATOM 725 C C . ALA A 1 93 ? -0.727 -3.045 -8.888 1.00 83.62 93 ALA A C 1
ATOM 727 O O . ALA A 1 93 ? -0.867 -1.941 -9.413 1.00 83.62 93 ALA A O 1
ATOM 728 N N . GLN A 1 94 ? -0.740 -4.171 -9.608 1.00 85.69 94 GLN A N 1
ATOM 729 C CA . GLN A 1 94 ? -0.745 -4.196 -11.073 1.00 85.69 94 GLN A CA 1
ATOM 730 C C . GLN A 1 94 ? -1.867 -3.355 -11.706 1.00 85.69 94 GLN A C 1
ATOM 732 O O . GLN A 1 94 ? -1.550 -2.533 -12.566 1.00 85.69 94 GLN A O 1
ATOM 737 N N . PRO A 1 95 ? -3.147 -3.449 -11.290 1.00 88.31 95 PRO A N 1
ATOM 738 C CA . PRO A 1 95 ? -4.203 -2.624 -11.879 1.00 88.31 95 PRO A CA 1
ATOM 739 C C . PRO A 1 95 ? -3.982 -1.120 -11.666 1.00 88.31 95 PRO A C 1
ATOM 741 O O . PRO A 1 95 ? -4.319 -0.311 -12.532 1.00 88.31 95 PRO A O 1
ATOM 744 N N . LEU A 1 96 ? -3.403 -0.735 -10.524 1.00 89.19 96 LEU A N 1
ATOM 745 C CA . LEU A 1 96 ? -3.100 0.660 -10.195 1.00 89.19 96 LEU A CA 1
ATOM 746 C C . LEU A 1 96 ? -1.933 1.182 -11.035 1.00 89.19 96 LEU A C 1
ATOM 748 O O . LEU A 1 96 ? -1.998 2.289 -11.571 1.00 89.19 96 LEU A O 1
ATOM 752 N N . LEU A 1 97 ? -0.894 0.359 -11.184 1.00 87.75 97 LEU A N 1
ATOM 753 C CA . LEU A 1 97 ? 0.287 0.681 -11.970 1.00 87.75 97 LEU A CA 1
ATOM 754 C C . LEU A 1 97 ? -0.056 0.795 -13.457 1.00 87.75 97 LEU A C 1
ATOM 756 O O . LEU A 1 97 ? 0.297 1.794 -14.073 1.00 87.75 97 LEU A O 1
ATOM 760 N N . VAL A 1 98 ? -0.798 -0.160 -14.025 1.00 89.38 98 VAL A N 1
ATOM 761 C CA . VAL A 1 98 ? -1.225 -0.120 -15.437 1.00 89.38 98 VAL A CA 1
ATOM 762 C C . VAL A 1 98 ? -2.089 1.110 -15.710 1.00 89.38 98 VAL A C 1
ATOM 764 O O . VAL A 1 98 ? -1.889 1.800 -16.708 1.00 89.38 98 VAL A O 1
ATOM 767 N N . ARG A 1 99 ? -3.011 1.445 -14.799 1.00 89.12 99 ARG A N 1
ATOM 768 C CA . ARG A 1 99 ? -3.874 2.625 -14.936 1.00 89.12 99 ARG A CA 1
ATOM 769 C C . ARG A 1 99 ? -3.089 3.937 -14.966 1.00 89.12 99 ARG A C 1
ATOM 771 O O . ARG A 1 99 ? -3.467 4.837 -15.711 1.00 89.12 99 ARG A O 1
ATOM 778 N N . HIS A 1 100 ? -2.059 4.076 -14.132 1.00 89.19 100 HIS A N 1
ATOM 779 C CA . HIS A 1 100 ? -1.317 5.334 -14.003 1.00 89.19 100 HIS A CA 1
ATOM 780 C C . HIS A 1 100 ? -0.142 5.421 -14.977 1.00 89.19 100 HIS A C 1
ATOM 782 O O . HIS A 1 100 ? 0.052 6.443 -15.633 1.00 89.19 100 HIS A O 1
ATOM 788 N N . PHE A 1 101 ? 0.637 4.349 -15.111 1.00 86.81 101 PHE A N 1
ATOM 789 C CA . PHE A 1 101 ? 1.869 4.323 -15.898 1.00 86.81 101 PHE A CA 1
ATOM 790 C C . PH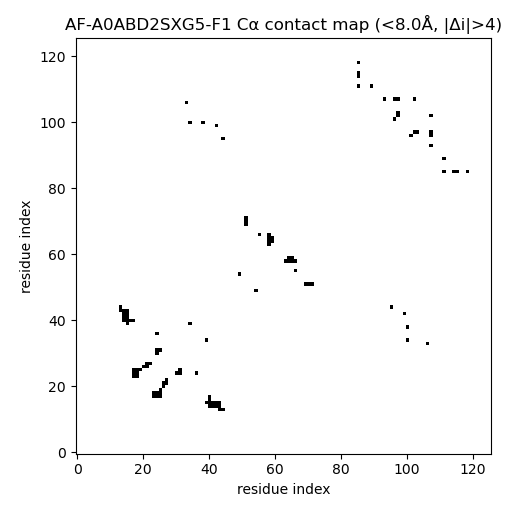E A 1 101 ? 1.668 3.869 -17.345 1.00 86.81 101 PHE A C 1
ATOM 792 O O . PHE A 1 101 ? 2.441 4.306 -18.199 1.00 86.81 101 PHE A O 1
ATOM 799 N N . GLY A 1 102 ? 0.589 3.142 -17.637 1.00 85.50 102 GLY A N 1
ATOM 800 C CA . GLY A 1 102 ? 0.301 2.545 -18.939 1.00 85.50 102 GLY A CA 1
ATOM 801 C C . GLY A 1 102 ? 0.558 1.037 -18.949 1.00 85.50 102 GLY A C 1
ATOM 802 O O . GLY A 1 102 ? 1.222 0.497 -18.065 1.00 85.50 102 GLY A O 1
ATOM 803 N N . ASP A 1 103 ? 0.019 0.362 -19.963 1.00 81.38 103 ASP A N 1
ATOM 804 C CA . ASP A 1 103 ? 0.142 -1.089 -20.150 1.00 81.38 103 ASP A CA 1
ATOM 805 C C . ASP A 1 103 ? 1.431 -1.447 -20.913 1.00 81.38 103 ASP A C 1
ATOM 807 O O . ASP A 1 103 ? 1.407 -1.935 -22.043 1.00 81.38 103 ASP A O 1
ATOM 811 N N . ASP A 1 104 ? 2.582 -1.108 -20.325 1.00 83.50 104 ASP A N 1
ATOM 812 C CA . ASP A 1 104 ? 3.887 -1.557 -20.814 1.00 83.50 104 ASP A CA 1
ATOM 813 C C . ASP A 1 104 ? 4.334 -2.784 -20.013 1.00 83.50 104 ASP A C 1
ATOM 815 O O . ASP A 1 104 ? 4.843 -2.676 -18.895 1.00 83.50 104 ASP A O 1
ATOM 819 N N . ASN A 1 105 ? 4.163 -3.964 -20.609 1.00 78.69 105 ASN A N 1
ATOM 820 C CA . ASN A 1 105 ? 4.565 -5.235 -20.006 1.00 78.69 105 ASN A CA 1
ATOM 821 C C . ASN A 1 105 ? 6.040 -5.247 -19.581 1.00 78.69 105 ASN A C 1
ATOM 823 O O . ASN A 1 105 ? 6.365 -5.802 -18.536 1.00 78.69 105 ASN A O 1
ATOM 827 N N . LYS A 1 106 ? 6.934 -4.584 -20.331 1.00 81.75 106 LYS A N 1
ATOM 828 C CA . LYS A 1 106 ? 8.357 -4.524 -19.967 1.00 81.75 106 LYS A CA 1
ATOM 829 C C . LYS A 1 106 ? 8.565 -3.691 -18.711 1.00 81.75 106 LYS A C 1
ATOM 831 O O . LYS A 1 106 ? 9.397 -4.044 -17.880 1.00 81.75 106 LYS A O 1
ATOM 836 N N . LEU A 1 107 ? 7.808 -2.606 -18.559 1.00 81.94 107 LEU A N 1
ATOM 837 C CA . LEU A 1 107 ? 7.849 -1.784 -17.358 1.00 81.94 107 LEU A CA 1
ATOM 838 C C . LEU A 1 107 ? 7.353 -2.571 -16.142 1.00 81.94 107 LEU A C 1
ATOM 840 O O . LEU A 1 107 ? 8.020 -2.581 -15.109 1.00 81.94 107 LEU A O 1
ATOM 844 N N . MET A 1 108 ? 6.222 -3.267 -16.277 1.00 83.06 108 MET A N 1
ATOM 845 C CA . MET A 1 108 ? 5.650 -4.085 -15.203 1.00 83.06 108 MET A CA 1
ATOM 846 C C . MET A 1 108 ? 6.594 -5.215 -14.786 1.00 83.06 108 MET A C 1
ATOM 848 O O . MET A 1 108 ? 6.835 -5.398 -13.594 1.00 83.06 108 MET A O 1
ATOM 852 N N . ASP A 1 109 ? 7.202 -5.911 -15.748 1.00 83.75 109 ASP A N 1
ATOM 853 C CA . ASP A 1 109 ? 8.189 -6.958 -15.475 1.00 83.75 109 ASP A CA 1
ATOM 854 C C . ASP A 1 109 ? 9.391 -6.411 -14.691 1.00 83.75 109 ASP A C 1
ATOM 856 O O . ASP A 1 109 ? 9.839 -7.027 -13.721 1.00 83.75 109 ASP A O 1
ATOM 860 N N . VAL A 1 110 ? 9.908 -5.234 -15.065 1.00 83.50 110 VAL A N 1
ATOM 861 C CA . VAL A 1 110 ? 11.018 -4.582 -14.351 1.00 83.50 110 VAL A CA 1
ATOM 862 C C . VAL A 1 110 ? 10.605 -4.189 -12.928 1.00 83.50 110 VAL A C 1
ATOM 864 O O . VAL A 1 110 ? 11.360 -4.446 -11.987 1.00 83.50 110 VAL A O 1
ATOM 867 N N . VAL A 1 111 ? 9.406 -3.621 -12.743 1.00 81.69 111 VAL A N 1
ATOM 868 C CA . VAL A 1 111 ? 8.866 -3.257 -11.420 1.00 81.69 111 VAL A CA 1
ATOM 869 C C . VAL A 1 111 ? 8.732 -4.487 -10.524 1.00 81.69 111 VAL A C 1
ATOM 871 O O . VAL A 1 111 ? 9.297 -4.507 -9.430 1.00 81.69 111 VAL A O 1
ATOM 874 N N . PHE A 1 112 ? 8.048 -5.537 -10.980 1.00 82.19 112 PHE A N 1
ATOM 875 C CA .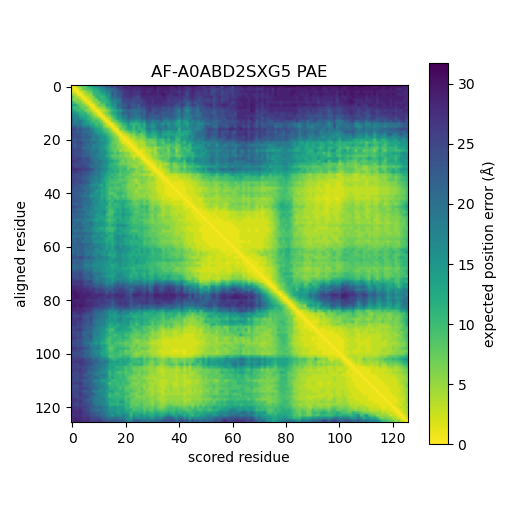 PHE A 1 112 ? 7.776 -6.709 -10.145 1.00 82.19 112 PHE A CA 1
ATOM 876 C C . PHE A 1 112 ? 9.028 -7.525 -9.826 1.00 82.19 112 PHE A C 1
ATOM 878 O O . PHE A 1 112 ? 9.156 -8.027 -8.706 1.00 82.19 112 PHE A O 1
ATOM 885 N N . ASN A 1 113 ? 9.980 -7.623 -10.758 1.00 82.75 113 ASN A N 1
ATOM 886 C CA . ASN A 1 113 ? 11.266 -8.261 -10.476 1.00 82.75 113 ASN A CA 1
ATOM 887 C C . ASN A 1 113 ? 12.054 -7.471 -9.426 1.00 82.75 113 ASN A C 1
ATOM 889 O O . ASN A 1 113 ? 12.538 -8.060 -8.462 1.00 82.75 113 ASN A O 1
ATOM 893 N N . LYS A 1 114 ? 12.097 -6.136 -9.530 1.00 79.75 114 LYS A N 1
ATOM 894 C CA . LYS A 1 114 ? 12.780 -5.316 -8.524 1.00 79.75 114 LYS A CA 1
ATOM 895 C C . LYS A 1 114 ? 12.114 -5.405 -7.151 1.00 79.75 114 LYS A C 1
ATOM 897 O O . LYS A 1 114 ? 12.822 -5.468 -6.148 1.00 79.75 114 LYS A O 1
ATOM 902 N N . CYS A 1 115 ? 10.781 -5.433 -7.089 1.00 79.38 115 CYS A N 1
ATOM 903 C CA . CYS A 1 115 ? 10.058 -5.672 -5.840 1.00 79.38 115 CYS A CA 1
ATOM 904 C C . CYS A 1 115 ? 10.492 -6.995 -5.207 1.00 79.38 115 CYS A C 1
ATOM 906 O O . CYS A 1 115 ? 10.855 -7.011 -4.035 1.00 79.38 115 CYS A O 1
ATOM 908 N N . ARG A 1 116 ? 10.534 -8.083 -5.986 1.00 80.44 116 ARG A N 1
ATOM 909 C CA . ARG A 1 116 ? 10.985 -9.394 -5.502 1.00 80.44 116 ARG A CA 1
ATOM 910 C C . ARG A 1 116 ? 12.408 -9.348 -4.942 1.00 80.44 116 ARG A C 1
ATOM 912 O O . ARG A 1 116 ? 12.639 -9.897 -3.870 1.00 80.44 116 ARG A O 1
ATOM 919 N N . ASP A 1 117 ? 13.327 -8.662 -5.619 1.00 80.50 117 ASP A N 1
ATOM 920 C CA . ASP A 1 117 ? 14.706 -8.501 -5.144 1.00 80.50 117 ASP A CA 1
ATOM 921 C C . ASP A 1 117 ? 14.770 -7.730 -3.819 1.00 80.50 117 ASP A C 1
ATOM 923 O O . ASP A 1 117 ? 15.554 -8.070 -2.934 1.00 80.50 117 ASP A O 1
ATOM 927 N N . ILE A 1 118 ? 13.962 -6.676 -3.665 1.00 77.44 118 ILE A N 1
ATOM 928 C CA . ILE A 1 118 ? 13.895 -5.896 -2.422 1.00 77.44 118 ILE A CA 1
ATOM 929 C C . ILE A 1 118 ? 13.373 -6.773 -1.281 1.00 77.44 118 ILE A C 1
ATOM 931 O O . ILE A 1 118 ? 14.013 -6.819 -0.234 1.00 77.44 118 ILE A O 1
ATOM 935 N N . TYR A 1 119 ? 12.279 -7.508 -1.499 1.00 73.75 119 TYR A N 1
ATOM 936 C CA . TYR A 1 119 ? 11.734 -8.439 -0.508 1.00 73.75 119 TYR A CA 1
ATOM 937 C C . TYR A 1 119 ? 12.763 -9.497 -0.104 1.00 73.75 119 TYR A C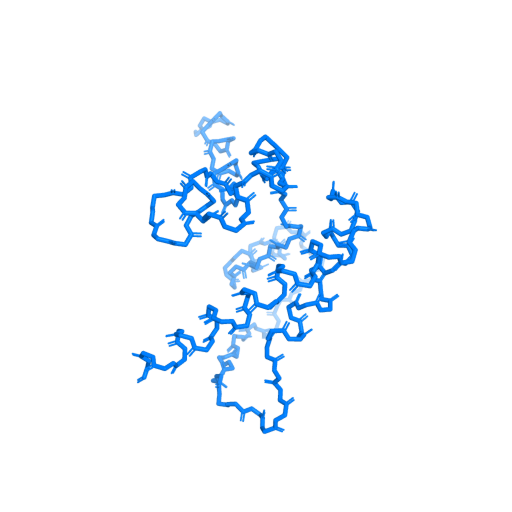 1
ATOM 939 O O . TYR A 1 119 ? 13.041 -9.649 1.080 1.00 73.75 119 TYR A O 1
ATOM 947 N N . ALA A 1 120 ? 13.406 -10.161 -1.068 1.00 76.94 120 ALA A N 1
ATOM 948 C CA . ALA A 1 120 ? 14.428 -11.167 -0.782 1.00 76.94 120 ALA A CA 1
ATOM 949 C C . ALA A 1 120 ? 15.595 -10.602 0.052 1.00 76.94 120 ALA A C 1
ATOM 951 O O . ALA A 1 120 ? 16.083 -11.265 0.962 1.00 76.94 120 ALA A O 1
ATOM 952 N N . ASN A 1 121 ? 16.017 -9.363 -0.218 1.00 76.00 121 ASN A N 1
ATOM 953 C CA . ASN A 1 121 ? 17.077 -8.697 0.542 1.00 76.00 121 ASN A CA 1
ATOM 954 C C . ASN A 1 121 ? 16.654 -8.269 1.955 1.00 76.00 121 ASN A C 1
ATOM 956 O O . ASN A 1 121 ? 17.514 -8.202 2.831 1.00 76.00 121 ASN A O 1
ATOM 960 N N . ILE A 1 122 ? 15.381 -7.923 2.169 1.00 72.50 122 ILE A N 1
ATOM 961 C CA . ILE A 1 122 ? 14.845 -7.604 3.500 1.00 72.50 122 ILE A CA 1
ATOM 962 C C . ILE A 1 122 ? 14.786 -8.885 4.332 1.00 72.50 122 ILE A C 1
ATOM 964 O O . ILE A 1 122 ? 15.369 -8.922 5.410 1.00 72.50 122 ILE A O 1
ATOM 968 N N . MET A 1 123 ? 14.205 -9.953 3.778 1.00 69.06 123 MET A N 1
ATOM 969 C CA . MET A 1 123 ? 14.074 -11.243 4.464 1.00 69.06 123 MET A CA 1
ATOM 970 C C . MET A 1 123 ? 15.425 -11.909 4.760 1.00 69.06 123 MET A C 1
ATOM 972 O O . MET A 1 123 ? 15.543 -12.647 5.724 1.00 69.06 123 MET A O 1
ATOM 976 N N . ALA A 1 124 ? 16.461 -11.664 3.949 1.00 68.12 124 ALA A N 1
ATOM 977 C CA . ALA A 1 124 ? 17.805 -12.203 4.186 1.00 68.12 124 ALA A CA 1
ATOM 978 C C . ALA A 1 124 ? 18.613 -11.444 5.259 1.00 68.12 124 ALA A C 1
ATOM 980 O O . ALA A 1 124 ? 19.724 -11.862 5.591 1.00 68.12 124 ALA A O 1
ATOM 981 N N . LYS A 1 125 ? 18.122 -10.288 5.726 1.00 60.06 125 LYS A N 1
ATOM 982 C CA . LYS A 1 125 ? 18.763 -9.464 6.764 1.00 60.06 125 LYS A CA 1
ATOM 983 C C . LYS A 1 125 ? 18.127 -9.629 8.147 1.00 60.06 125 LYS A C 1
ATOM 985 O O . LYS A 1 125 ? 18.681 -9.081 9.101 1.00 60.06 125 LYS A O 1
ATOM 990 N N . GLU A 1 126 ? 17.003 -10.332 8.231 1.00 47.69 126 GLU A N 1
ATOM 991 C CA . GLU A 1 126 ? 16.426 -10.850 9.478 1.00 47.69 126 GLU A CA 1
ATOM 992 C C . GLU A 1 126 ? 17.075 -12.189 9.851 1.00 47.69 126 GLU A C 1
ATOM 994 O O . GLU A 1 126 ? 17.294 -12.400 11.066 1.00 47.69 126 GLU A O 1
#

Organism: NCBI: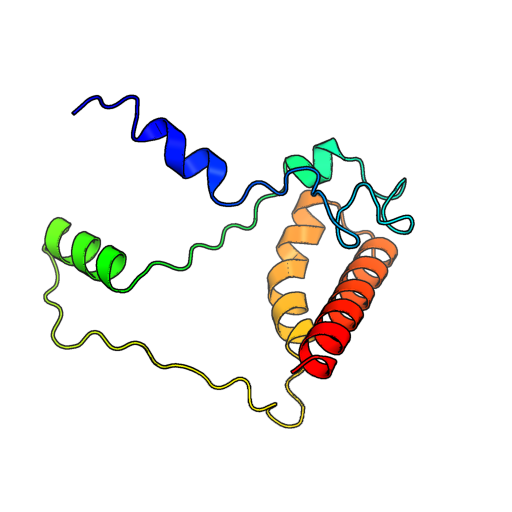txid62892

Solvent-accessible surface area (backbone atoms only — not comparable to full-atom values): 8228 Å² total; per-residue (Å²): 136,66,83,70,62,70,67,64,53,72,74,69,72,66,62,49,59,84,45,91,52,84,86,12,65,83,59,30,74,83,52,59,84,77,55,60,67,70,61,52,48,69,50,66,76,99,72,83,86,76,52,73,67,56,54,51,50,51,44,64,70,70,57,89,60,83,86,90,78,89,82,88,79,86,76,76,84,70,72,52,91,87,62,53,63,58,55,56,52,40,67,65,43,46,66,58,46,36,72,72,78,44,88,47,68,70,57,50,53,52,51,55,52,51,49,40,52,51,50,55,56,52,65,73,72,111

Secondary structure (DSSP, 8-state):
--TTTGGGTGGGSS-----SSTTSGGG-TTTBTTB-HHHHHT---------HHHHHHHHHHH-S---S------------TT--HHHHHHHHHHHHHHHHH-S-HHHHHHHHHHHHHHHHHHHTT-

Sequence (126 aa):
RNPREEKMELANVLHMTGGIGDSSYARNSLFQGLIEEEKVNSFNVPLYCPSPAEIKYIVEKEGSFTIDLLKTLEHQMDSCEGYNEAQSVGAFAQPLLVRHFGDDNKLMDVVFNKCRDIYANIMAKE

Foldseek 3Di:
DDPVVVVPPPVPPFFLDQDDDCPGPVNDPVCVPVADPVLSRPQGDPDDDDDLVVVQVVCVVVPPDDDPDDDDDDDDPPPPVVDQVLVVCLVRCVVSCCVRVNPDPVVSVVVSVVVSVVVVVVVVVD

Nearest PDB structures (foldseek):
  8j56-assembly1_F  TM=3.925E-01  e=6.520E+00  Cupriavidus necator

Mean predicted aligned error: 11.94 Å

pLDDT: mean 73.44, std 17.96, range [31.88, 97.88]